Protein AF-A0AAD7RP97-F1 (afdb_monomer)

pLDDT: mean 84.34, std 19.44, range [38.06, 98.0]

Foldseek 3Di:
DVVVVVVVVVVQVVVQVDPPDPPDRDDDDDADCVPPLVSLVVVLVVLAPFPCPVPPVPDDDDDDDDPDRPHQQAEEDDPDPVNQVSSVVVCVVVVHYYHD

Radius of gyration: 15.66 Å; Cα contacts (8 Å, |Δi|>4): 83; chains: 1; bounding box: 31×37×37 Å

Structure (mmCIF, N/CA/C/O backbone):
data_AF-A0AAD7RP97-F1
#
_entry.id   AF-A0AAD7RP97-F1
#
loop_
_atom_site.group_PDB
_atom_site.id
_atom_site.type_symbol
_atom_site.label_atom_id
_atom_site.label_alt_id
_atom_site.label_comp_id
_atom_site.label_asym_id
_atom_site.label_entity_id
_atom_site.label_seq_id
_atom_site.pdbx_PDB_ins_code
_atom_site.Cartn_x
_atom_site.Cartn_y
_atom_site.Cartn_z
_atom_site.occupancy
_atom_site.B_iso_or_equiv
_atom_site.auth_seq_id
_atom_site.auth_comp_id
_atom_site.auth_asym_id
_atom_site.auth_atom_id
_atom_site.pdbx_PDB_model_num
ATOM 1 N N . MET A 1 1 ? -1.872 -8.332 -13.281 1.00 66.38 1 MET A N 1
ATOM 2 C CA . MET A 1 1 ? -2.276 -7.241 -12.374 1.00 66.38 1 MET A CA 1
ATOM 3 C C . MET A 1 1 ? -3.699 -7.427 -11.823 1.00 66.38 1 MET A C 1
ATOM 5 O O . MET A 1 1 ? -3.822 -7.634 -10.624 1.00 66.38 1 MET A O 1
ATOM 9 N N . PHE A 1 2 ? -4.743 -7.489 -12.667 1.00 86.44 2 PHE A N 1
ATOM 10 C CA . PHE A 1 2 ? -6.164 -7.524 -12.250 1.00 86.44 2 PHE A CA 1
ATOM 11 C C . PHE A 1 2 ? -6.537 -8.562 -11.170 1.00 86.44 2 PHE A C 1
ATOM 13 O O . PHE A 1 2 ? -7.200 -8.219 -10.196 1.00 86.44 2 PHE A O 1
ATOM 20 N N . LEU A 1 3 ? -6.071 -9.814 -11.286 1.00 94.44 3 LEU A N 1
ATOM 21 C CA . LEU A 1 3 ? -6.386 -10.856 -10.297 1.00 94.44 3 LEU A CA 1
ATOM 22 C C . LEU A 1 3 ? -5.891 -10.497 -8.886 1.00 94.44 3 LEU A C 1
ATOM 24 O O . LEU A 1 3 ? -6.613 -10.699 -7.918 1.00 94.44 3 LEU A O 1
ATOM 28 N N . ARG A 1 4 ? -4.676 -9.946 -8.764 1.00 92.31 4 ARG A N 1
ATOM 29 C CA . ARG A 1 4 ? -4.087 -9.591 -7.461 1.00 92.31 4 ARG A CA 1
ATOM 30 C C . ARG A 1 4 ? -4.872 -8.459 -6.800 1.00 92.31 4 ARG A C 1
ATOM 32 O O . ARG A 1 4 ? -5.169 -8.535 -5.613 1.00 92.31 4 ARG A O 1
ATOM 39 N N . THR A 1 5 ? -5.275 -7.465 -7.590 1.00 94.25 5 THR A N 1
ATOM 40 C CA . THR A 1 5 ? -6.161 -6.378 -7.158 1.00 94.25 5 THR A CA 1
ATOM 41 C C . THR A 1 5 ? -7.492 -6.931 -6.645 1.00 94.25 5 THR A C 1
ATOM 43 O O . THR A 1 5 ? -7.899 -6.604 -5.534 1.00 94.25 5 THR A O 1
ATOM 46 N N . GLN A 1 6 ? -8.133 -7.833 -7.396 1.00 96.62 6 GLN A N 1
ATOM 47 C CA . GLN A 1 6 ? -9.407 -8.434 -6.994 1.00 96.62 6 GLN A CA 1
ATOM 48 C C . GLN A 1 6 ? -9.282 -9.262 -5.708 1.00 96.62 6 GLN A C 1
ATOM 50 O O . GLN A 1 6 ? -10.152 -9.183 -4.844 1.00 96.62 6 GLN A O 1
ATOM 55 N N . VAL A 1 7 ? -8.194 -10.026 -5.559 1.00 97.25 7 VAL A N 1
ATOM 56 C CA . VAL A 1 7 ? -7.916 -10.803 -4.343 1.00 97.25 7 VAL A CA 1
ATOM 57 C C . VAL A 1 7 ? -7.742 -9.883 -3.138 1.00 97.25 7 VAL A C 1
ATOM 59 O O . VAL A 1 7 ? -8.283 -10.185 -2.077 1.00 97.25 7 VAL A O 1
ATOM 62 N N . MET A 1 8 ? -7.054 -8.749 -3.290 1.00 96.94 8 MET A N 1
ATOM 63 C CA . MET A 1 8 ? -6.896 -7.778 -2.205 1.00 96.94 8 MET A CA 1
ATOM 64 C C . MET A 1 8 ? -8.241 -7.149 -1.816 1.00 96.94 8 MET A C 1
ATOM 66 O O . MET A 1 8 ? -8.584 -7.143 -0.638 1.00 96.94 8 MET A O 1
ATOM 70 N N . ILE A 1 9 ? -9.039 -6.696 -2.792 1.00 97.38 9 ILE A N 1
ATOM 71 C CA . ILE A 1 9 ? -10.384 -6.138 -2.547 1.00 97.38 9 ILE A CA 1
ATOM 72 C C . ILE A 1 9 ? -11.268 -7.158 -1.821 1.00 97.38 9 ILE A C 1
ATOM 74 O O . ILE A 1 9 ? -11.896 -6.831 -0.816 1.00 97.38 9 ILE A O 1
ATOM 78 N N . TYR A 1 10 ? -11.283 -8.405 -2.297 1.00 98.00 10 TYR A N 1
ATOM 79 C CA . TYR A 1 10 ? -12.046 -9.482 -1.671 1.00 98.00 10 TYR A CA 1
ATOM 80 C C . TYR A 1 10 ? -11.578 -9.754 -0.238 1.00 98.00 10 TYR A C 1
ATOM 82 O O . TYR A 1 10 ? -12.397 -9.818 0.674 1.00 98.00 10 TYR A O 1
ATOM 90 N N . SER A 1 11 ? -10.264 -9.858 -0.023 1.00 97.31 11 SER A N 1
ATOM 91 C CA . SER A 1 11 ? -9.682 -10.115 1.300 1.00 97.31 11 SER A CA 1
ATOM 92 C C . SER A 1 11 ? -10.048 -9.022 2.300 1.00 97.31 11 SER A C 1
ATOM 94 O O . SER A 1 11 ? -10.426 -9.329 3.426 1.00 97.31 11 SER A O 1
ATOM 96 N N . LEU A 1 12 ? -10.001 -7.753 1.887 1.00 97.12 12 LEU A N 1
ATOM 97 C CA . LEU A 1 12 ? -10.428 -6.636 2.729 1.00 97.12 12 LEU A CA 1
ATOM 98 C C . LEU A 1 12 ? -11.924 -6.705 3.060 1.00 97.12 12 LEU A C 1
ATOM 100 O O . LEU A 1 12 ? -12.291 -6.456 4.205 1.00 97.12 12 LEU A O 1
ATOM 104 N N . GLY A 1 13 ? -12.772 -7.092 2.102 1.00 97.12 13 GLY A N 1
ATOM 105 C CA . GLY A 1 13 ? -14.197 -7.338 2.344 1.00 97.12 13 GLY A CA 1
ATOM 106 C C . GLY A 1 13 ? -14.425 -8.419 3.403 1.00 97.12 13 GLY A C 1
ATOM 107 O O . GLY A 1 13 ? -15.112 -8.177 4.391 1.00 97.12 13 GLY A O 1
ATOM 108 N N . VAL A 1 14 ? -13.755 -9.566 3.258 1.00 97.88 14 VAL A N 1
ATOM 109 C CA . VAL A 1 14 ? -13.824 -10.667 4.232 1.00 97.88 14 VAL A CA 1
ATOM 110 C C . VAL A 1 14 ? -13.350 -10.221 5.616 1.00 97.88 14 VAL A C 1
ATOM 112 O O . VAL A 1 14 ? -14.001 -10.534 6.608 1.00 97.88 14 VAL A O 1
ATOM 115 N N . ILE A 1 15 ? -12.241 -9.479 5.709 1.00 97.44 15 ILE A N 1
ATOM 116 C CA . ILE A 1 15 ? -11.723 -8.994 6.997 1.00 97.44 15 ILE A CA 1
ATOM 117 C C . ILE A 1 15 ? -12.716 -8.030 7.653 1.00 97.44 15 ILE A C 1
ATOM 119 O O . ILE A 1 15 ? -12.967 -8.164 8.849 1.00 97.44 15 ILE A O 1
ATOM 123 N N . ASN A 1 16 ? -13.301 -7.109 6.884 1.00 97.06 16 ASN A N 1
ATOM 124 C CA . ASN A 1 16 ? -14.269 -6.129 7.384 1.00 97.06 16 ASN A CA 1
ATOM 125 C C . ASN A 1 16 ? -15.568 -6.768 7.903 1.00 97.06 16 ASN A C 1
ATOM 127 O O . ASN A 1 16 ? -16.211 -6.201 8.781 1.00 97.06 16 ASN A O 1
ATOM 131 N N . GLU A 1 17 ? -15.949 -7.938 7.389 1.00 96.88 17 GLU A N 1
ATOM 132 C CA . GLU A 1 17 ? -17.098 -8.718 7.877 1.00 96.88 17 GLU A CA 1
ATOM 133 C C . GLU A 1 17 ? -16.725 -9.693 9.010 1.00 96.88 17 GLU A C 1
ATOM 135 O O . GLU A 1 17 ? -17.596 -10.254 9.678 1.00 96.88 17 GLU A O 1
ATOM 140 N N . SER A 1 18 ? -15.429 -9.906 9.242 1.00 96.69 18 SER A N 1
ATOM 141 C CA . SER A 1 18 ? -14.915 -10.839 10.242 1.00 96.69 18 SER A CA 1
ATOM 142 C C . SER A 1 18 ? -14.776 -10.200 11.633 1.00 96.69 18 SER A C 1
ATOM 144 O O . SER A 1 18 ? -14.606 -8.987 11.760 1.00 96.69 18 SER A O 1
ATOM 146 N N . PRO A 1 19 ? -14.718 -11.007 12.707 1.00 95.00 19 PRO A N 1
ATOM 147 C CA . PRO A 1 19 ? -14.462 -10.506 14.057 1.00 95.00 19 PRO A CA 1
ATOM 148 C C . PRO A 1 19 ? -12.988 -10.138 14.324 1.00 95.00 19 PRO A C 1
ATOM 150 O O . PRO A 1 19 ? -12.646 -9.848 15.467 1.00 95.00 19 PRO A O 1
ATOM 153 N N . ILE A 1 20 ? -12.097 -10.175 13.321 1.00 96.19 20 ILE A N 1
ATOM 154 C CA . ILE A 1 20 ? -10.655 -9.919 13.505 1.00 96.19 20 ILE A CA 1
ATOM 155 C C . ILE A 1 20 ? -10.396 -8.448 13.869 1.00 96.19 20 ILE A C 1
ATOM 157 O O . ILE A 1 20 ? -9.528 -8.164 14.692 1.00 96.19 20 ILE A O 1
ATOM 161 N N . LEU A 1 21 ? -11.155 -7.518 13.276 1.00 93.62 21 LEU A N 1
ATOM 162 C CA . LEU A 1 21 ? -11.032 -6.072 13.495 1.00 93.62 21 LEU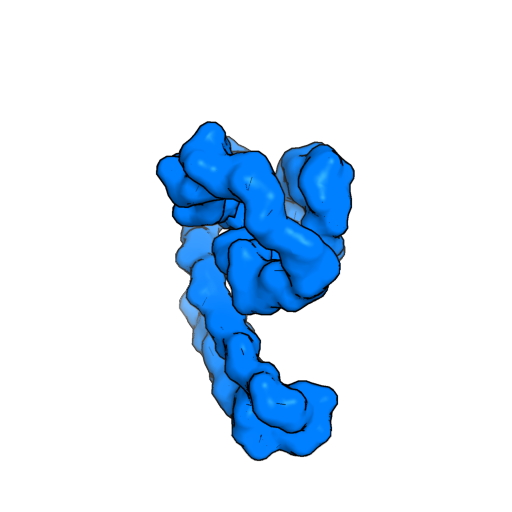 A CA 1
ATOM 163 C C . LEU A 1 21 ? -12.406 -5.450 13.810 1.00 93.62 21 LEU A C 1
ATOM 165 O O . LEU A 1 21 ? -12.989 -4.768 12.966 1.00 93.62 21 LEU A O 1
ATOM 169 N N . PRO A 1 22 ? -12.960 -5.672 15.016 1.00 92.38 22 PRO A N 1
ATOM 170 C CA . PRO A 1 22 ? -14.281 -5.161 15.362 1.00 92.38 22 PRO A CA 1
ATOM 171 C C . PRO A 1 22 ? -14.290 -3.627 15.404 1.00 92.38 22 PRO A C 1
ATOM 173 O O . PRO A 1 22 ? -13.369 -3.004 15.931 1.00 92.38 22 PRO A O 1
ATOM 176 N N . ASN A 1 23 ? -15.367 -3.019 14.895 1.00 90.69 23 ASN A N 1
ATOM 177 C CA . ASN A 1 23 ? -15.570 -1.561 14.827 1.00 90.69 23 ASN A CA 1
ATOM 178 C C . ASN A 1 23 ? -14.550 -0.793 13.965 1.00 90.69 23 ASN A C 1
ATOM 180 O O . ASN A 1 23 ? -14.446 0.429 14.085 1.00 90.69 23 ASN A O 1
ATOM 184 N N . LEU A 1 24 ? -13.812 -1.479 13.089 1.00 91.12 24 LEU A N 1
ATOM 185 C CA . LEU A 1 24 ? -12.901 -0.859 12.136 1.00 91.12 24 LEU A CA 1
ATOM 186 C C . LEU A 1 24 ? -13.233 -1.329 10.721 1.00 91.12 24 LEU A C 1
ATOM 188 O O . LEU A 1 24 ? -13.493 -2.504 10.490 1.00 91.12 24 LEU A O 1
ATOM 192 N N . THR A 1 25 ? -13.182 -0.408 9.762 1.00 92.50 25 THR A N 1
ATOM 193 C CA . THR A 1 25 ? -13.298 -0.737 8.339 1.00 92.50 25 THR A CA 1
ATOM 194 C C . THR A 1 25 ? -11.983 -0.415 7.651 1.00 92.50 25 THR A C 1
ATOM 196 O O . THR A 1 25 ? -11.521 0.727 7.658 1.00 92.50 25 THR A O 1
ATOM 199 N N . LEU A 1 26 ? -11.379 -1.425 7.041 1.00 94.19 26 LEU A N 1
ATOM 200 C CA . LEU A 1 26 ? -10.222 -1.279 6.179 1.00 94.19 26 LEU A CA 1
ATOM 201 C C . LEU A 1 26 ? -10.665 -0.742 4.818 1.00 94.19 26 LEU A C 1
ATOM 203 O O . LEU A 1 26 ? -11.397 -1.406 4.081 1.00 94.19 26 LEU A O 1
ATOM 207 N N . GLY A 1 27 ? -10.209 0.466 4.498 1.00 93.56 27 GLY A N 1
ATOM 208 C CA . GLY A 1 27 ? -10.252 1.023 3.148 1.00 93.56 27 GLY A CA 1
ATOM 209 C C . GLY A 1 27 ? -8.991 0.678 2.353 1.00 93.56 27 GLY A C 1
ATOM 210 O O . GLY A 1 27 ? -8.049 0.083 2.878 1.00 93.56 27 GLY A O 1
ATOM 211 N N . TYR A 1 28 ? -8.962 1.079 1.084 1.00 94.19 28 TYR A N 1
ATOM 212 C CA . TYR A 1 28 ? -7.801 0.894 0.218 1.00 94.19 28 TYR A CA 1
ATOM 213 C C . TYR A 1 28 ? -7.668 2.017 -0.810 1.00 94.19 28 TYR A C 1
ATOM 215 O O . TYR A 1 28 ? -8.654 2.611 -1.243 1.00 94.19 28 TYR A O 1
ATOM 223 N N . GLU A 1 29 ? -6.433 2.245 -1.244 1.00 93.44 29 GLU A N 1
ATOM 224 C CA . GLU A 1 29 ? -6.079 3.047 -2.409 1.00 93.44 29 GLU A CA 1
ATOM 225 C C . GLU A 1 29 ? -5.051 2.237 -3.206 1.00 93.44 29 GLU A C 1
ATOM 227 O O . GLU A 1 29 ? -4.058 1.772 -2.649 1.00 93.44 29 GLU A O 1
ATOM 232 N N . MET A 1 30 ? -5.334 1.971 -4.482 1.00 93.69 30 MET A N 1
ATOM 233 C CA . MET A 1 30 ? -4.532 1.072 -5.316 1.00 93.69 30 MET A CA 1
ATOM 234 C C . MET A 1 30 ? -4.088 1.795 -6.580 1.00 93.69 30 MET A C 1
ATOM 236 O O . MET A 1 30 ? -4.887 2.473 -7.224 1.00 93.69 30 MET A O 1
ATOM 240 N N . TYR A 1 31 ? -2.825 1.604 -6.947 1.00 94.31 31 TYR A N 1
ATOM 241 C CA . TYR A 1 31 ? -2.199 2.228 -8.106 1.00 94.31 31 TYR A CA 1
ATOM 242 C C . TYR A 1 31 ? -1.577 1.168 -9.011 1.00 94.31 31 TYR A C 1
ATOM 244 O O . TYR A 1 31 ? -1.093 0.141 -8.533 1.00 94.31 31 TYR A O 1
ATOM 252 N N . ASP A 1 32 ? -1.573 1.434 -10.317 1.00 93.25 32 ASP A N 1
ATOM 253 C CA . ASP A 1 32 ? -0.814 0.637 -11.274 1.00 93.25 32 ASP A CA 1
ATOM 254 C C . ASP A 1 32 ? 0.624 1.139 -11.362 1.00 93.25 32 ASP A C 1
ATOM 256 O O . ASP A 1 32 ? 0.878 2.284 -11.737 1.00 93.25 32 ASP A O 1
ATOM 260 N N . THR A 1 33 ? 1.565 0.278 -10.984 1.00 94.31 33 THR A N 1
ATOM 261 C CA . THR A 1 33 ? 2.999 0.539 -11.1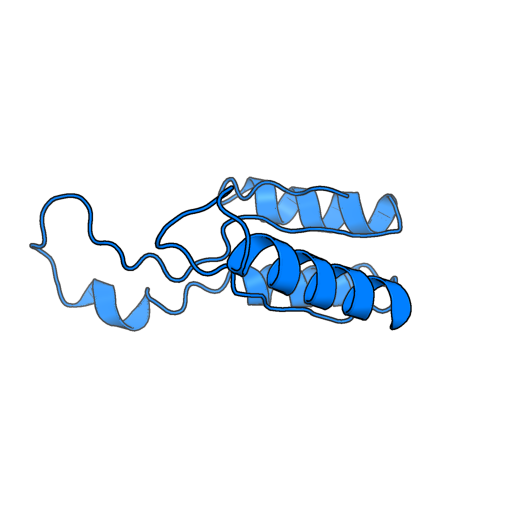12 1.00 94.31 33 THR A CA 1
ATOM 262 C C . THR A 1 33 ? 3.521 0.167 -12.497 1.00 94.31 33 THR A C 1
ATOM 264 O O . THR A 1 33 ? 4.648 0.522 -12.821 1.00 94.31 33 THR A O 1
ATOM 267 N N . CYS A 1 34 ? 2.751 -0.564 -13.312 1.00 92.88 34 CYS A N 1
ATOM 268 C CA . CYS A 1 34 ? 3.153 -1.099 -14.616 1.00 92.88 34 CYS A CA 1
ATOM 269 C C . CYS A 1 34 ? 4.457 -1.929 -14.595 1.00 92.88 34 CYS A C 1
ATOM 271 O O . CYS A 1 34 ? 5.063 -2.127 -15.646 1.00 92.88 34 CYS A O 1
ATOM 273 N N . GLY A 1 35 ? 4.913 -2.387 -13.420 1.00 92.44 35 GLY A N 1
ATOM 274 C CA . GLY A 1 35 ? 6.244 -2.986 -13.245 1.00 92.44 35 GLY A CA 1
ATOM 275 C C . GLY A 1 35 ? 7.407 -2.010 -13.479 1.00 92.44 35 GLY A C 1
ATOM 276 O O . GLY A 1 35 ? 8.543 -2.441 -13.647 1.00 92.44 35 GLY A O 1
ATOM 277 N N . ASP A 1 36 ? 7.141 -0.702 -13.514 1.00 96.69 36 ASP A N 1
ATOM 278 C CA . ASP A 1 36 ? 8.124 0.344 -13.772 1.00 96.69 36 ASP A CA 1
ATOM 279 C C . ASP A 1 36 ? 8.454 1.121 -12.491 1.00 96.69 36 ASP A C 1
ATOM 281 O O . ASP A 1 36 ? 7.574 1.580 -11.756 1.00 96.69 36 ASP A O 1
ATOM 285 N N . VAL A 1 37 ? 9.750 1.319 -12.243 1.00 97.44 37 VAL A N 1
ATOM 286 C CA . VAL A 1 37 ? 10.249 2.005 -11.043 1.00 97.44 37 VAL A CA 1
ATOM 287 C C . VAL A 1 37 ? 9.746 3.449 -10.966 1.00 97.44 37 VAL A C 1
ATOM 289 O O . VAL A 1 37 ? 9.389 3.922 -9.887 1.00 97.44 37 VAL A O 1
ATOM 292 N N . THR A 1 38 ? 9.677 4.162 -12.092 1.00 97.31 38 THR A N 1
ATOM 293 C CA . THR A 1 38 ? 9.250 5.569 -12.113 1.00 97.31 38 THR A CA 1
ATOM 294 C C . THR A 1 38 ? 7.767 5.694 -11.786 1.00 97.31 38 THR A C 1
ATOM 296 O O . THR A 1 38 ? 7.370 6.582 -11.028 1.00 97.31 38 THR A O 1
ATOM 299 N N . MET A 1 39 ? 6.936 4.808 -12.336 1.00 97.44 39 MET A N 1
ATOM 300 C CA . MET A 1 39 ? 5.504 4.775 -12.034 1.00 97.44 39 MET A CA 1
ATOM 301 C C . MET A 1 39 ? 5.239 4.359 -10.588 1.00 97.44 39 MET A C 1
ATOM 303 O O . MET A 1 39 ? 4.423 4.994 -9.919 1.00 97.44 39 MET A O 1
ATOM 307 N N . ALA A 1 40 ? 5.979 3.379 -10.068 1.00 97.00 40 ALA A N 1
ATOM 308 C CA . ALA A 1 40 ? 5.884 2.980 -8.669 1.00 97.00 40 ALA A CA 1
ATOM 309 C C . ALA A 1 40 ? 6.251 4.119 -7.712 1.00 97.00 40 ALA A C 1
ATOM 311 O O . ALA A 1 40 ? 5.499 4.396 -6.784 1.00 97.00 40 ALA A O 1
ATOM 312 N N . ILE A 1 41 ? 7.339 4.850 -7.978 1.00 96.88 41 ILE A N 1
ATOM 313 C CA . ILE A 1 41 ? 7.726 6.029 -7.188 1.00 96.88 41 ILE A CA 1
ATOM 314 C C . ILE A 1 41 ? 6.609 7.078 -7.184 1.00 96.88 41 ILE A C 1
ATOM 316 O O . ILE A 1 41 ? 6.258 7.592 -6.123 1.00 96.88 41 ILE A O 1
ATOM 320 N N . LYS A 1 42 ? 6.012 7.383 -8.345 1.00 96.88 42 LYS A N 1
ATOM 321 C CA . LYS A 1 42 ? 4.891 8.334 -8.428 1.00 96.88 42 LYS A CA 1
ATOM 322 C C . LYS A 1 42 ? 3.695 7.873 -7.596 1.00 96.88 42 LYS A C 1
ATOM 324 O O . LYS A 1 42 ? 3.125 8.682 -6.870 1.00 96.88 42 LYS A O 1
ATOM 329 N N . ALA A 1 43 ? 3.334 6.595 -7.682 1.00 95.75 43 ALA A N 1
ATOM 330 C CA . ALA A 1 43 ? 2.256 6.012 -6.890 1.00 95.75 43 ALA A CA 1
ATOM 331 C C . ALA A 1 43 ? 2.547 6.082 -5.382 1.00 95.75 43 ALA A C 1
ATOM 333 O O . ALA A 1 43 ? 1.690 6.497 -4.608 1.00 95.75 43 ALA A O 1
ATOM 334 N N . THR A 1 44 ? 3.766 5.741 -4.960 1.00 95.44 44 THR A N 1
ATOM 335 C CA . THR A 1 44 ? 4.181 5.815 -3.555 1.00 95.44 44 THR A CA 1
ATOM 336 C C . THR A 1 44 ? 4.134 7.242 -3.022 1.00 95.44 44 THR A C 1
ATOM 338 O O . THR A 1 44 ? 3.621 7.454 -1.930 1.00 95.44 44 THR A O 1
ATOM 341 N N . LEU A 1 45 ? 4.585 8.232 -3.797 1.00 94.12 45 LEU A N 1
ATOM 342 C CA . LEU A 1 45 ? 4.479 9.637 -3.400 1.00 94.12 45 LEU A CA 1
ATOM 343 C C . LEU A 1 45 ? 3.019 10.073 -3.237 1.00 94.12 45 LEU A C 1
ATOM 345 O O . LEU A 1 45 ? 2.704 10.732 -2.255 1.00 94.12 45 LEU A O 1
ATOM 349 N N . ARG A 1 46 ? 2.114 9.643 -4.129 1.00 92.44 46 ARG A N 1
ATOM 350 C CA . ARG A 1 46 ? 0.669 9.896 -3.982 1.00 92.44 46 ARG A CA 1
ATOM 351 C C . ARG A 1 46 ? 0.072 9.251 -2.733 1.00 92.44 46 ARG A C 1
ATOM 353 O O . ARG A 1 46 ? -0.751 9.875 -2.079 1.00 92.44 46 ARG A O 1
ATOM 360 N N . LEU A 1 47 ? 0.499 8.037 -2.385 1.00 90.31 47 LEU A N 1
ATOM 361 C CA . LEU A 1 47 ? 0.087 7.364 -1.144 1.00 90.31 47 LEU A CA 1
ATOM 362 C C . LEU A 1 47 ? 0.609 8.078 0.115 1.00 90.31 47 LEU A C 1
ATOM 364 O O . LEU A 1 47 ?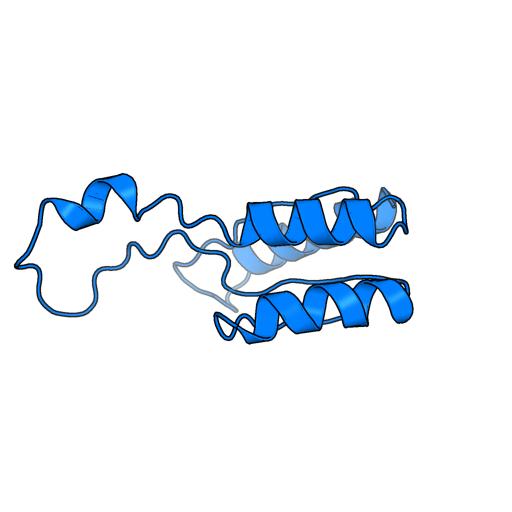 -0.014 7.989 1.170 1.00 90.31 47 LEU A O 1
ATOM 368 N N . MET A 1 48 ? 1.756 8.753 0.012 1.00 87.12 48 MET A N 1
ATOM 369 C CA . MET A 1 48 ? 2.376 9.512 1.101 1.00 87.12 48 MET A CA 1
ATOM 370 C C . MET A 1 48 ? 1.828 10.937 1.245 1.00 87.12 48 MET A C 1
ATOM 372 O O . MET A 1 48 ? 2.090 11.558 2.271 1.00 87.12 48 MET A O 1
ATOM 376 N N . GLU A 1 49 ? 1.106 11.469 0.252 1.00 83.19 49 GLU A N 1
ATOM 377 C CA . GLU A 1 49 ? 0.472 12.789 0.349 1.00 83.19 49 GLU A CA 1
ATOM 378 C C . GLU A 1 49 ? -0.556 12.774 1.495 1.00 83.19 49 GLU A C 1
ATOM 380 O O . GLU A 1 49 ? -1.637 12.191 1.371 1.00 83.19 49 GLU A O 1
ATOM 385 N N . ASP A 1 50 ? -0.228 13.412 2.625 1.00 66.00 50 ASP A N 1
ATOM 386 C CA . ASP A 1 50 ? -1.172 13.558 3.729 1.00 66.00 50 ASP A CA 1
ATOM 387 C C . ASP A 1 50 ? -2.271 14.546 3.323 1.00 66.00 50 ASP A C 1
ATOM 389 O O . ASP A 1 50 ? -2.058 15.748 3.155 1.00 66.00 50 ASP A O 1
ATOM 393 N N . ARG A 1 51 ? -3.493 14.036 3.159 1.00 59.38 51 ARG A N 1
ATOM 394 C CA . ARG A 1 51 ? -4.663 14.866 2.844 1.00 59.38 51 ARG A CA 1
ATOM 395 C C . ARG A 1 51 ? -5.136 15.706 4.039 1.00 59.38 51 ARG A C 1
ATOM 397 O O . ARG A 1 51 ? -6.106 16.448 3.886 1.00 59.38 51 ARG A O 1
ATOM 404 N N . ASN A 1 52 ? -4.491 15.603 5.204 1.00 51.94 52 ASN A N 1
ATOM 405 C CA . ASN A 1 52 ? -4.835 16.368 6.403 1.00 51.94 52 ASN A CA 1
ATOM 406 C C . ASN A 1 52 ? -3.949 17.595 6.673 1.00 51.94 52 ASN A C 1
ATOM 408 O O . ASN A 1 52 ? -4.358 18.437 7.478 1.00 51.94 52 ASN A O 1
ATOM 412 N N . ASP A 1 53 ? -2.813 17.764 5.990 1.00 48.62 53 ASP A N 1
ATOM 413 C CA . ASP A 1 53 ? -1.894 18.883 6.269 1.00 48.62 53 ASP A CA 1
ATOM 414 C C . ASP A 1 53 ? -2.514 20.260 5.976 1.00 48.62 53 ASP A C 1
ATOM 416 O O . ASP A 1 53 ? -2.236 21.235 6.670 1.00 48.62 53 ASP A O 1
ATOM 420 N N . LEU A 1 54 ? -3.459 20.347 5.034 1.00 46.25 54 LEU A N 1
ATOM 421 C CA . LEU A 1 54 ? -4.123 21.614 4.696 1.00 46.25 54 LEU A CA 1
ATOM 422 C C . LEU A 1 54 ? -5.128 22.105 5.755 1.00 46.25 54 LEU A C 1
ATOM 424 O O . LEU A 1 54 ? -5.552 23.257 5.696 1.00 46.25 54 LEU A O 1
ATOM 428 N N . ALA A 1 55 ? -5.544 21.257 6.702 1.00 45.09 55 ALA A N 1
ATOM 429 C CA . ALA A 1 55 ? -6.486 21.639 7.759 1.00 45.09 55 ALA A CA 1
ATOM 430 C C . ALA A 1 55 ? -5.808 21.856 9.122 1.00 45.09 55 ALA A C 1
ATOM 432 O O . ALA A 1 55 ? -6.356 22.559 9.973 1.00 45.09 55 ALA A O 1
ATOM 433 N N . GLN A 1 56 ? -4.627 21.268 9.340 1.00 45.28 56 GLN A N 1
ATOM 434 C CA . GLN A 1 56 ? -3.974 21.239 10.649 1.00 45.28 56 GLN A CA 1
ATOM 435 C C . GLN A 1 56 ? -3.109 22.484 10.924 1.00 45.28 56 GLN A C 1
ATOM 437 O O . GLN A 1 56 ? -2.944 22.855 12.088 1.00 45.28 56 GLN A O 1
ATOM 442 N N . GLU A 1 57 ? -2.631 23.192 9.891 1.00 46.38 57 GLU A N 1
ATOM 443 C CA . GLU A 1 57 ? -1.847 24.433 10.058 1.00 46.38 57 GLU A CA 1
ATOM 444 C C . GLU A 1 57 ? -2.643 25.594 10.696 1.00 46.38 57 GLU A C 1
ATOM 446 O O . GLU A 1 57 ? -2.046 26.549 11.191 1.00 46.38 57 GLU A O 1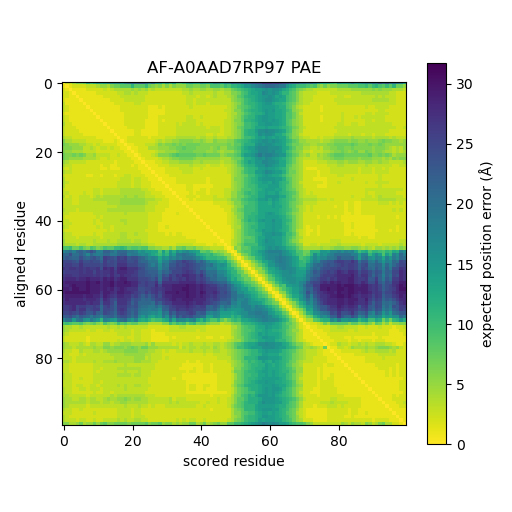
ATOM 451 N N . CYS A 1 58 ? -3.979 25.503 10.781 1.00 48.06 58 CYS A N 1
ATOM 452 C CA . CYS A 1 58 ? -4.819 26.512 11.443 1.00 48.06 58 CYS A CA 1
ATOM 453 C C . CYS A 1 58 ? -5.309 26.147 12.855 1.00 48.06 58 CYS A C 1
ATOM 455 O O . CYS A 1 58 ? -6.000 26.961 13.468 1.00 48.06 58 CYS A O 1
ATOM 457 N N . SER A 1 59 ? -4.975 24.977 13.409 1.00 42.62 59 SER A N 1
ATOM 458 C CA . SER A 1 59 ? -5.427 24.610 14.759 1.00 42.62 59 SER A CA 1
ATOM 459 C C . SER A 1 59 ? -4.300 24.046 15.614 1.00 42.62 59 SER A C 1
ATOM 461 O O . SER A 1 59 ? -4.245 22.855 15.934 1.00 42.62 59 SER A O 1
ATOM 463 N N . SER A 1 60 ? -3.424 24.940 16.063 1.00 43.75 60 SER A N 1
ATOM 464 C CA . SER A 1 60 ? -2.842 24.794 17.392 1.00 43.75 60 SER A CA 1
ATOM 465 C C . SER A 1 60 ? -3.988 24.564 18.393 1.00 43.75 60 SER A C 1
ATOM 467 O O . SER A 1 60 ? -4.998 25.258 18.335 1.00 43.75 60 SER A O 1
ATOM 469 N N . LEU A 1 61 ? -3.836 23.596 19.309 1.00 48.44 61 LEU A N 1
ATOM 470 C CA . LEU A 1 61 ? -4.763 23.266 20.416 1.00 48.44 61 LEU A CA 1
ATOM 471 C C . LEU A 1 61 ? -5.841 22.180 20.188 1.00 48.44 61 LEU A C 1
ATOM 473 O O . LEU A 1 61 ? -6.982 22.378 20.603 1.00 48.44 61 LEU A O 1
ATOM 477 N N . ARG A 1 62 ? -5.515 20.973 19.698 1.00 40.44 62 ARG A N 1
ATOM 478 C CA . ARG A 1 62 ? -6.287 19.782 20.131 1.00 40.44 62 ARG A CA 1
ATOM 479 C C . ARG A 1 62 ? -5.403 18.623 20.594 1.00 40.44 62 ARG A C 1
ATOM 481 O O . ARG A 1 62 ? -4.770 17.929 19.809 1.00 40.44 62 ARG A O 1
ATOM 488 N N . SER A 1 63 ? -5.415 18.508 21.920 1.00 38.06 63 SER A N 1
ATOM 489 C CA . SER A 1 63 ? -5.126 17.376 22.799 1.00 38.06 63 SER A CA 1
ATOM 490 C C . SER A 1 63 ? -5.373 15.992 22.194 1.00 38.06 63 SER A C 1
ATOM 492 O O . SER A 1 63 ? -6.349 15.802 21.476 1.00 38.06 63 SER A O 1
ATOM 494 N N . GLU A 1 64 ? -4.499 15.060 22.583 1.00 44.69 64 GLU A N 1
ATOM 495 C CA . GLU A 1 64 ? -4.717 13.620 22.785 1.00 44.69 64 GLU A CA 1
ATOM 496 C C . GLU A 1 64 ? -5.622 12.886 21.777 1.00 44.69 64 GLU A C 1
ATOM 498 O O . GLU A 1 64 ? -6.842 13.014 21.774 1.00 44.69 64 GLU A O 1
ATOM 503 N N . TYR A 1 65 ? -5.006 11.994 20.991 1.00 46.81 65 TYR A N 1
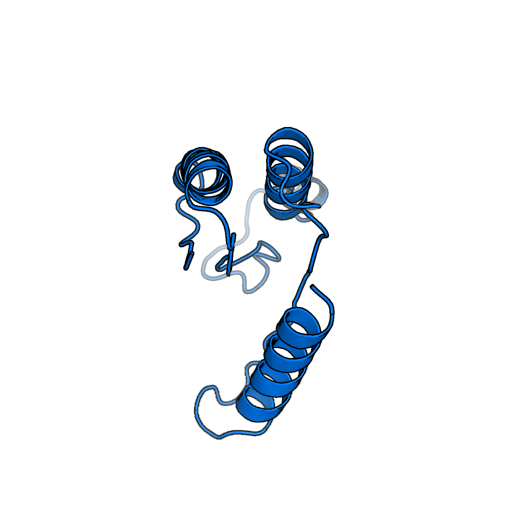ATOM 504 C CA . TYR A 1 65 ? -5.711 10.904 20.304 1.00 46.81 65 TYR A CA 1
ATOM 505 C C . TYR A 1 65 ? -6.788 11.350 19.294 1.00 46.81 65 TYR A C 1
ATOM 507 O O . TYR A 1 65 ? -7.869 10.768 19.201 1.00 46.81 65 TYR A O 1
ATOM 515 N N . SER A 1 66 ? -6.494 12.366 18.476 1.00 40.34 66 SER A N 1
ATOM 516 C CA . SER A 1 66 ? -7.371 12.709 17.353 1.00 40.34 66 SER A CA 1
ATOM 517 C C . SER A 1 66 ? -7.361 11.578 16.318 1.00 40.34 66 SER A C 1
ATOM 519 O O . SER A 1 66 ? -6.402 11.397 15.566 1.00 40.34 66 SER A O 1
ATOM 521 N N . ALA A 1 67 ? -8.449 10.808 16.300 1.00 43.66 67 ALA A N 1
ATOM 522 C CA . ALA A 1 67 ? -8.783 9.713 15.389 1.00 43.66 67 ALA A CA 1
ATOM 523 C C . ALA A 1 67 ? -8.990 10.167 13.926 1.00 43.66 67 ALA A C 1
ATOM 525 O O . ALA A 1 67 ? -9.931 9.760 13.249 1.00 43.66 67 ALA A O 1
ATOM 526 N N . SER A 1 68 ? -8.123 11.043 13.426 1.00 45.91 68 S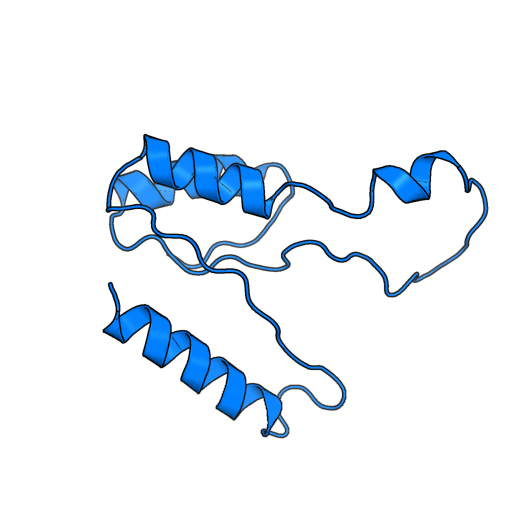ER A N 1
ATOM 527 C CA . SER A 1 68 ? -8.176 11.585 12.075 1.00 45.91 68 SER A CA 1
ATOM 528 C C . SER A 1 68 ? -6.764 11.785 11.540 1.00 45.91 68 SER A C 1
ATOM 530 O O . SER A 1 68 ? -6.384 12.882 11.160 1.00 45.91 68 SER A O 1
ATOM 532 N N . ALA A 1 69 ? -5.971 10.716 11.500 1.00 54.97 69 ALA A N 1
ATOM 533 C CA . ALA A 1 69 ? -4.817 10.641 10.609 1.00 54.97 69 ALA A CA 1
ATOM 534 C C . ALA A 1 69 ? -5.240 9.802 9.398 1.00 54.97 69 ALA A C 1
ATOM 536 O O . ALA A 1 69 ? -5.045 8.582 9.404 1.00 54.97 69 ALA A O 1
ATOM 537 N N . ARG A 1 70 ? -5.856 10.444 8.390 1.00 61.41 70 ARG A N 1
ATOM 538 C CA . ARG A 1 70 ? -6.284 9.849 7.105 1.00 61.41 70 ARG A CA 1
ATOM 539 C C . ARG A 1 70 ? -5.083 9.538 6.189 1.00 61.41 70 ARG A C 1
ATOM 541 O O . ARG A 1 70 ? -5.147 9.748 4.987 1.00 61.41 70 ARG A O 1
ATOM 548 N N . GLY A 1 71 ? -3.991 9.049 6.769 1.00 80.75 71 GLY A N 1
ATOM 549 C CA . GLY A 1 71 ? -2.795 8.613 6.057 1.00 80.75 71 GLY A CA 1
ATOM 550 C C . GLY A 1 71 ? -2.769 7.096 5.889 1.00 80.75 71 GLY A C 1
ATOM 551 O O . GLY A 1 71 ? -3.301 6.360 6.731 1.00 80.75 71 GLY A O 1
ATOM 552 N N . VAL A 1 72 ? -2.124 6.637 4.818 1.00 90.06 72 VAL A N 1
ATOM 553 C CA . VAL A 1 72 ? -1.885 5.216 4.537 1.00 90.06 72 VAL A CA 1
ATOM 554 C C . VAL A 1 72 ? -1.142 4.572 5.712 1.00 90.06 72 VAL A C 1
ATOM 556 O O . VAL A 1 72 ? -0.117 5.077 6.162 1.00 90.06 72 VAL A O 1
ATOM 559 N N . LYS A 1 73 ? -1.680 3.464 6.241 1.00 92.19 73 LYS A N 1
ATOM 560 C CA . LYS A 1 73 ? -1.106 2.767 7.411 1.00 92.19 73 LYS A CA 1
ATOM 561 C C . LYS A 1 73 ? -0.119 1.666 7.048 1.00 92.19 73 LYS A C 1
ATOM 563 O O . LYS A 1 73 ? 0.739 1.345 7.859 1.00 92.19 73 LYS A O 1
ATOM 568 N N . ALA A 1 74 ? -0.255 1.087 5.862 1.00 94.62 74 ALA A N 1
ATOM 569 C CA . ALA A 1 74 ? 0.624 0.053 5.337 1.00 94.62 74 ALA A CA 1
ATO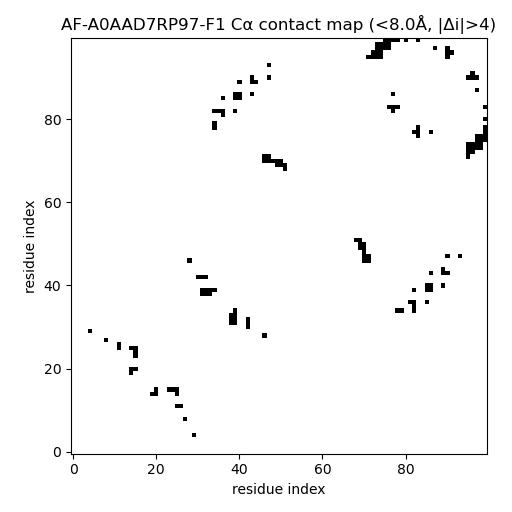M 570 C C . ALA A 1 74 ? 0.483 -0.013 3.813 1.00 94.62 74 ALA A C 1
ATOM 572 O O . ALA A 1 74 ? -0.563 0.352 3.271 1.00 94.62 74 ALA A O 1
ATOM 573 N N . VAL A 1 75 ? 1.512 -0.521 3.140 1.00 96.12 75 VAL A N 1
ATOM 574 C CA . VAL A 1 75 ? 1.517 -0.763 1.691 1.00 96.12 75 VAL A CA 1
ATOM 575 C C . VAL A 1 75 ? 1.744 -2.248 1.420 1.00 96.12 75 VAL A C 1
ATOM 577 O O . VAL A 1 75 ? 2.578 -2.882 2.062 1.00 96.12 75 VAL A O 1
ATOM 580 N N . VAL A 1 76 ? 1.006 -2.804 0.458 1.00 96.50 76 VAL A N 1
ATOM 581 C CA . VAL A 1 76 ? 1.188 -4.176 -0.042 1.00 96.50 76 VAL A CA 1
ATOM 582 C C . VAL A 1 76 ? 1.661 -4.110 -1.495 1.00 96.50 76 VAL A C 1
ATOM 584 O O . VAL A 1 76 ? 1.066 -3.391 -2.298 1.00 96.50 76 VAL A O 1
ATOM 587 N N . GLY A 1 77 ? 2.709 -4.860 -1.830 1.00 93.12 77 GLY A N 1
ATOM 588 C CA . GLY A 1 77 ? 3.455 -4.771 -3.086 1.00 93.12 77 GLY A CA 1
ATOM 589 C C . GLY A 1 77 ? 4.859 -4.179 -2.891 1.00 93.12 77 GLY A C 1
ATOM 590 O O . GLY A 1 77 ? 5.211 -3.735 -1.802 1.00 93.12 77 GLY A O 1
ATOM 591 N N . GLU A 1 78 ? 5.716 -4.150 -3.908 1.00 93.12 78 GLU A N 1
ATOM 592 C CA . GLU A 1 78 ? 5.487 -4.498 -5.323 1.00 93.12 78 GLU A CA 1
ATOM 593 C C . GLU A 1 78 ? 5.980 -5.922 -5.678 1.00 93.12 78 GLU A C 1
ATOM 595 O O . GLU A 1 78 ? 6.809 -6.483 -4.971 1.00 93.12 78 GLU A O 1
ATOM 600 N N . GLN A 1 79 ? 5.474 -6.511 -6.773 1.00 91.00 79 GLN A N 1
ATOM 601 C CA . GLN A 1 79 ? 5.799 -7.869 -7.231 1.00 91.00 79 GLN A CA 1
ATOM 602 C C . GLN A 1 79 ? 7.282 -8.083 -7.590 1.00 91.00 79 GLN A C 1
ATOM 604 O O . GLN A 1 79 ? 7.805 -9.180 -7.388 1.00 91.00 79 GLN A O 1
ATOM 609 N N . HIS A 1 80 ? 7.931 -7.093 -8.191 1.00 94.38 80 HIS A N 1
ATOM 610 C CA . HIS A 1 80 ? 9.316 -7.124 -8.633 1.00 94.38 80 HIS A CA 1
ATOM 611 C C . HIS A 1 80 ? 10.221 -6.537 -7.553 1.00 94.38 80 HIS A C 1
ATOM 613 O O . HIS A 1 80 ? 9.980 -5.449 -7.023 1.00 94.38 80 HIS A O 1
ATOM 619 N N . SER A 1 81 ? 11.297 -7.251 -7.222 1.00 96.25 81 SER A N 1
ATOM 620 C CA . SER A 1 81 ? 12.180 -6.869 -6.118 1.00 96.25 81 SER A CA 1
ATOM 621 C C . SER A 1 81 ? 12.827 -5.501 -6.340 1.00 96.25 81 SER A C 1
ATOM 623 O O . SER A 1 81 ? 12.922 -4.711 -5.406 1.00 96.25 81 SER A O 1
ATOM 625 N N . GLU A 1 82 ? 13.227 -5.183 -7.570 1.00 96.12 82 GLU A N 1
ATOM 626 C CA . GLU A 1 82 ? 13.816 -3.896 -7.939 1.00 96.12 82 GLU A CA 1
ATOM 627 C C . GLU A 1 82 ? 12.858 -2.718 -7.712 1.00 96.12 82 GLU A C 1
ATOM 629 O O . GLU A 1 82 ? 13.272 -1.672 -7.208 1.00 96.12 82 GLU A O 1
ATOM 634 N N . VAL A 1 83 ? 11.569 -2.905 -8.005 1.00 97.06 83 VAL A N 1
ATOM 635 C CA . VAL A 1 83 ? 10.533 -1.889 -7.796 1.00 97.06 83 VAL A CA 1
ATOM 636 C C . VAL A 1 83 ? 10.195 -1.782 -6.308 1.00 97.06 83 VAL A C 1
ATOM 638 O O . VAL A 1 83 ? 10.152 -0.682 -5.761 1.00 97.06 83 VAL A O 1
ATOM 641 N N . SER A 1 84 ? 10.054 -2.923 -5.631 1.00 97.19 84 SER A N 1
ATOM 642 C CA . SER A 1 84 ? 9.778 -3.023 -4.195 1.00 97.19 84 SER A CA 1
ATOM 643 C C . SER A 1 84 ? 10.860 -2.355 -3.333 1.00 97.19 84 SER A C 1
ATOM 645 O O . SER A 1 84 ? 10.545 -1.664 -2.360 1.00 97.19 84 SER A O 1
ATOM 647 N N . ILE A 1 85 ? 12.138 -2.479 -3.718 1.00 97.38 85 ILE A N 1
ATOM 648 C CA . ILE A 1 85 ? 13.264 -1.778 -3.075 1.00 97.38 85 ILE A CA 1
ATOM 649 C C . ILE A 1 85 ? 13.131 -0.261 -3.245 1.00 97.38 85 ILE A C 1
ATOM 651 O O . ILE A 1 85 ? 13.395 0.488 -2.301 1.00 97.38 85 ILE A O 1
ATOM 655 N N . ALA A 1 86 ? 12.742 0.208 -4.433 1.00 97.44 86 ALA A N 1
ATOM 656 C CA . ALA A 1 86 ? 12.594 1.634 -4.702 1.00 97.44 86 ALA A CA 1
ATOM 657 C C . ALA A 1 86 ? 11.463 2.255 -3.867 1.00 97.44 86 ALA A C 1
ATOM 659 O O . ALA A 1 86 ? 11.669 3.300 -3.248 1.00 97.44 86 ALA A O 1
ATOM 660 N N . THR A 1 87 ? 10.306 1.593 -3.781 1.00 97.06 87 THR A N 1
ATOM 661 C CA . THR A 1 87 ? 9.169 2.063 -2.972 1.00 97.06 87 THR A CA 1
ATOM 662 C C . THR A 1 87 ? 9.453 1.973 -1.473 1.00 97.06 87 THR A C 1
ATOM 664 O O . THR A 1 87 ? 9.161 2.920 -0.742 1.00 97.06 87 THR A O 1
ATOM 667 N N . SER A 1 88 ? 10.120 0.907 -1.013 1.00 97.06 88 SER A N 1
ATOM 668 C CA . SER A 1 88 ? 10.470 0.720 0.405 1.00 97.06 88 SER A CA 1
ATOM 669 C C . SER A 1 88 ? 11.350 1.848 0.936 1.00 97.06 88 SER A C 1
ATOM 671 O O . SER A 1 88 ? 11.172 2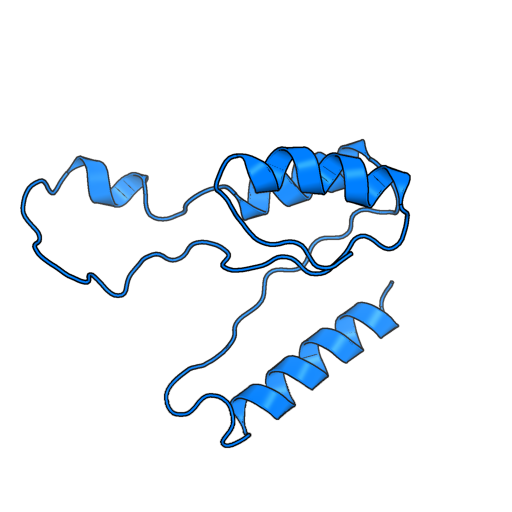.299 2.064 1.00 97.06 88 SER A O 1
ATOM 673 N N . ARG A 1 89 ? 12.286 2.349 0.118 1.00 96.88 89 ARG A N 1
ATOM 674 C CA . ARG A 1 89 ? 13.150 3.479 0.497 1.00 96.88 89 ARG A CA 1
ATOM 675 C C . ARG A 1 89 ? 12.362 4.761 0.760 1.00 96.88 89 ARG A C 1
ATOM 677 O O . ARG A 1 89 ? 12.749 5.520 1.640 1.00 96.88 89 ARG A O 1
ATOM 684 N N . LEU A 1 90 ? 11.278 4.995 0.021 1.00 95.56 90 LEU A N 1
ATOM 685 C CA . LEU A 1 90 ? 10.408 6.153 0.231 1.00 95.56 90 LEU A CA 1
ATOM 686 C C . LEU A 1 90 ? 9.530 5.967 1.469 1.00 95.56 90 LEU A C 1
ATOM 688 O O . LEU A 1 90 ? 9.461 6.867 2.299 1.00 95.56 90 LEU A O 1
ATOM 692 N N . LEU A 1 91 ? 8.920 4.790 1.627 1.00 95.12 91 LEU A N 1
ATOM 693 C CA . LEU A 1 91 ? 8.029 4.475 2.750 1.00 95.12 91 LEU A CA 1
ATOM 694 C C . LEU A 1 91 ? 8.757 4.389 4.098 1.00 95.12 91 LEU A C 1
ATOM 696 O O . LEU A 1 91 ? 8.154 4.652 5.137 1.00 95.12 91 LEU A O 1
ATOM 700 N N . ALA A 1 92 ? 10.060 4.100 4.092 1.00 94.69 92 ALA A N 1
ATOM 701 C CA . ALA A 1 92 ? 10.891 4.137 5.290 1.00 94.69 92 ALA A CA 1
ATOM 702 C C . ALA A 1 92 ? 10.999 5.545 5.904 1.00 94.69 92 ALA A C 1
ATOM 704 O O . ALA A 1 92 ? 11.204 5.652 7.110 1.00 94.69 92 ALA A O 1
ATOM 705 N N . LEU A 1 93 ? 10.836 6.615 5.112 1.00 91.31 93 LEU A N 1
ATOM 706 C CA . LEU A 1 93 ? 10.915 7.996 5.605 1.00 91.31 93 LEU A CA 1
ATOM 707 C C . LEU A 1 93 ? 9.775 8.323 6.592 1.00 91.31 93 LEU A C 1
ATOM 709 O O . LEU A 1 93 ? 10.079 8.726 7.714 1.00 91.31 93 LEU A O 1
ATOM 713 N N . PRO A 1 94 ? 8.486 8.111 6.248 1.00 88.88 94 PRO A N 1
ATOM 714 C CA . PRO A 1 94 ? 7.374 8.256 7.190 1.00 88.88 94 PRO A CA 1
ATOM 715 C C . PRO A 1 94 ? 7.148 7.019 8.078 1.00 88.88 94 PRO A C 1
ATOM 717 O O . PRO A 1 94 ? 6.143 6.965 8.781 1.00 88.88 94 PRO A O 1
ATOM 720 N N . LEU A 1 95 ? 8.041 6.019 8.041 1.00 92.25 95 LEU A N 1
ATOM 721 C CA . LEU A 1 95 ? 7.910 4.748 8.770 1.00 92.25 95 LEU A CA 1
ATOM 722 C C . LEU A 1 95 ? 6.619 3.972 8.436 1.00 92.25 95 LEU A C 1
ATOM 724 O O . LEU A 1 95 ? 6.009 3.353 9.308 1.00 92.25 95 LEU A O 1
ATOM 728 N N . ILE A 1 96 ? 6.209 3.975 7.164 1.00 94.38 96 ILE A N 1
ATOM 729 C CA . ILE A 1 96 ? 5.071 3.180 6.689 1.00 94.38 96 ILE A CA 1
ATOM 730 C C . ILE A 1 96 ? 5.563 1.757 6.371 1.00 94.38 96 ILE A C 1
ATOM 732 O O . ILE A 1 96 ? 6.440 1.591 5.520 1.00 94.38 96 ILE A O 1
ATOM 736 N N . PRO A 1 97 ? 5.014 0.709 7.011 1.00 96.31 97 PRO A N 1
ATOM 737 C CA . PRO A 1 97 ? 5.403 -0.665 6.719 1.00 96.31 97 PRO A CA 1
ATOM 738 C C . PRO A 1 97 ? 4.981 -1.081 5.300 1.00 96.31 97 PRO A C 1
ATOM 740 O O . PRO A 1 97 ? 3.849 -0.830 4.878 1.00 96.31 97 PRO A O 1
ATOM 743 N N . GLN A 1 98 ? 5.884 -1.763 4.588 1.00 97.06 98 GLN A N 1
ATOM 744 C CA . GLN A 1 98 ? 5.639 -2.357 3.271 1.00 97.06 98 GLN A CA 1
ATOM 745 C C . GLN A 1 98 ? 5.741 -3.888 3.352 1.00 97.06 98 GLN A C 1
ATOM 747 O O . GLN A 1 98 ? 6.697 -4.415 3.921 1.00 97.06 98 GLN A O 1
ATOM 752 N N . VAL A 1 99 ? 4.786 -4.597 2.749 1.00 96.69 99 VAL A N 1
ATOM 753 C CA . VAL A 1 99 ? 4.835 -6.051 2.525 1.00 96.69 99 VAL A CA 1
ATOM 754 C C . VAL A 1 99 ? 4.938 -6.296 1.020 1.00 96.69 99 VAL A C 1
ATOM 756 O O . VAL A 1 99 ? 3.936 -6.172 0.316 1.00 96.69 99 VAL A O 1
ATOM 759 N N . GLY A 1 100 ? 6.156 -6.574 0.543 1.00 86.44 100 GLY A N 1
ATOM 760 C CA . GLY A 1 100 ? 6.493 -6.814 -0.869 1.00 86.44 100 GLY A CA 1
ATOM 761 C C . GLY A 1 100 ? 6.362 -8.267 -1.292 1.00 86.44 100 GLY A C 1
ATOM 762 O O . GLY A 1 100 ? 6.780 -9.136 -0.497 1.00 86.44 100 GLY A O 1
#

Mean predicted aligned error: 7.72 Å

Sequence (100 aa):
MFLRTQVMIYSLGVINESPILPNLTLGYEMYDTCGDVTMAIKATLRLMEDRNDLAQECSSLRSEYSASARGVKAVVGEQHSEVSIATSRLLALPLIPQVG

InterPro domains:
  IPR000337 GPCR, family 3 [PR00248] (1-15)
  IPR000337 GPCR, family 3 [PR00248] (15-34)
  IPR000337 GPCR, family 3 [PR00248] (75-100)
  IPR001828 Receptor, ligand binding region [PF01094] (6-99)
  IPR028082 Periplasmic binding prote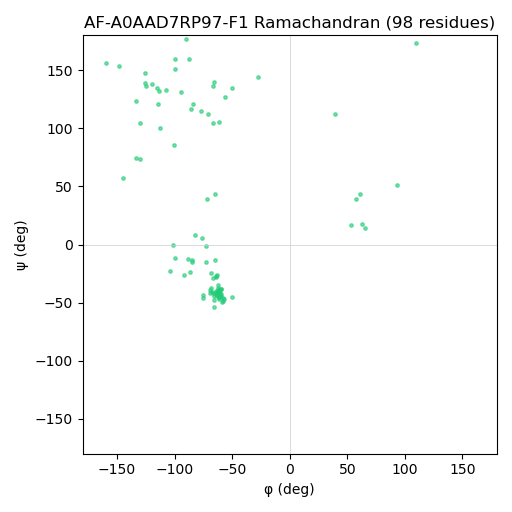in-like I [SSF53822] (6-99)
  IPR050726 Metabotropic Glutamate Receptor [PTHR24060] (3-99)

Organism: NCBI:txid143900

Nearest PDB structures (foldseek):
  7e6t-assembly1_A  TM=7.696E-01  e=6.314E-03  Homo sapiens

Secondary structure (DSSP, 8-state):
-HHHHHHHHHHHHHHHHSTTSTT----------TT-HHHHHHHHHHHH--TTHHHHTT-----S--S---S---EE--SSHHHHHHHHHHHTTTT--EE-

Solvent-accessible surface area (backbone atoms only — not comparable to full-atom values): 6347 Å² total; per-residue (Å²): 113,69,67,61,54,51,50,50,56,49,50,43,52,54,45,52,75,34,84,86,44,72,100,49,78,75,80,86,86,88,73,83,33,87,91,37,55,71,45,32,47,53,45,48,53,60,56,63,56,58,78,55,60,89,67,50,82,81,51,86,88,76,75,81,86,72,94,73,75,84,52,71,74,63,45,79,46,39,95,47,65,75,42,24,54,58,41,46,63,58,32,55,73,82,65,38,53,66,50,93